Protein AF-A0A662PAE3-F1 (afdb_monomer_lite)

Structure (mmCIF, N/CA/C/O backbone):
data_AF-A0A662PAE3-F1
#
_entry.id   AF-A0A662PAE3-F1
#
loop_
_atom_site.group_PDB
_atom_site.id
_atom_site.type_symbol
_atom_site.label_atom_id
_atom_site.label_alt_id
_atom_site.label_comp_id
_atom_site.label_asym_id
_atom_site.label_entity_id
_atom_site.label_seq_id
_atom_site.pdbx_PDB_ins_code
_atom_site.Cartn_x
_atom_site.Cartn_y
_atom_site.Cartn_z
_atom_site.occupancy
_atom_site.B_iso_or_equiv
_atom_site.auth_seq_id
_atom_site.auth_comp_id
_atom_site.auth_asym_id
_atom_site.auth_atom_id
_atom_site.pdbx_PDB_model_num
ATOM 1 N N . MET A 1 1 ? 29.812 0.039 4.970 1.00 45.56 1 MET A N 1
ATOM 2 C CA . MET A 1 1 ? 30.202 0.426 3.598 1.00 45.56 1 MET A CA 1
ATOM 3 C C . MET A 1 1 ? 29.152 1.401 3.069 1.00 45.56 1 MET A C 1
ATOM 5 O O . MET A 1 1 ? 28.007 0.992 2.907 1.00 45.56 1 MET A O 1
ATOM 9 N N . ARG A 1 2 ? 29.467 2.696 2.926 1.00 52.59 2 ARG A N 1
ATOM 10 C CA . ARG A 1 2 ? 28.547 3.653 2.284 1.00 52.59 2 ARG A CA 1
ATOM 11 C C . ARG A 1 2 ? 28.657 3.409 0.780 1.00 52.59 2 ARG A C 1
ATOM 13 O O . ARG A 1 2 ? 29.761 3.463 0.259 1.00 52.59 2 ARG A O 1
ATOM 20 N N . ARG A 1 3 ? 27.553 3.058 0.115 1.00 61.44 3 ARG A N 1
ATOM 21 C CA . ARG A 1 3 ? 27.520 3.050 -1.353 1.00 61.44 3 ARG A CA 1
ATOM 22 C C . ARG A 1 3 ? 27.627 4.506 -1.789 1.00 61.44 3 ARG A C 1
ATOM 24 O O . ARG A 1 3 ? 26.703 5.274 -1.527 1.00 61.44 3 ARG A O 1
ATOM 31 N N . GLU A 1 4 ? 28.770 4.885 -2.343 1.00 72.62 4 GLU A N 1
ATOM 32 C CA . GLU A 1 4 ? 28.901 6.158 -3.040 1.00 72.62 4 GLU A CA 1
ATOM 33 C C . GLU A 1 4 ? 27.972 6.134 -4.254 1.00 72.62 4 GLU A C 1
ATOM 35 O O . GLU A 1 4 ? 27.795 5.102 -4.903 1.00 72.62 4 GLU A O 1
ATOM 40 N N . VAL A 1 5 ? 27.271 7.243 -4.473 1.00 78.06 5 VAL A N 1
ATOM 41 C CA . VAL A 1 5 ? 26.342 7.386 -5.592 1.00 78.06 5 VAL A CA 1
ATOM 42 C C . VAL A 1 5 ? 27.143 7.943 -6.756 1.00 78.06 5 VAL A C 1
ATOM 44 O O . VAL A 1 5 ? 27.628 9.069 -6.676 1.00 78.06 5 VAL A O 1
ATOM 47 N N . GLU A 1 6 ? 27.281 7.159 -7.820 1.00 79.88 6 GLU A N 1
ATOM 48 C CA . GLU A 1 6 ? 27.882 7.622 -9.068 1.00 79.88 6 GLU A CA 1
ATOM 49 C C . GLU A 1 6 ? 26.914 8.579 -9.773 1.00 79.88 6 GLU A C 1
ATOM 51 O O . GLU A 1 6 ? 25.719 8.302 -9.914 1.00 79.88 6 GLU A O 1
ATOM 56 N N . VAL A 1 7 ? 27.430 9.747 -10.157 1.00 80.75 7 VAL A N 1
ATOM 57 C CA . VAL A 1 7 ? 26.677 10.789 -10.856 1.00 80.75 7 VAL A CA 1
ATOM 58 C C . VAL A 1 7 ? 27.198 10.860 -12.282 1.00 80.75 7 VAL A C 1
ATOM 60 O O . VAL A 1 7 ? 28.364 11.181 -12.499 1.00 80.75 7 VAL A O 1
ATOM 63 N N . GLU A 1 8 ? 26.326 10.594 -13.249 1.00 81.94 8 GLU A N 1
ATOM 64 C CA . GLU A 1 8 ? 26.640 10.718 -14.671 1.00 81.94 8 GLU A CA 1
ATOM 65 C C . GLU A 1 8 ? 25.985 11.964 -15.269 1.00 81.94 8 GLU A C 1
ATOM 67 O O . GLU A 1 8 ? 24.828 12.289 -14.981 1.00 81.94 8 GLU A O 1
ATOM 72 N N . GLN A 1 9 ? 26.723 12.660 -16.135 1.00 80.56 9 GLN A N 1
ATOM 73 C CA . GLN A 1 9 ? 26.170 13.742 -16.936 1.00 80.56 9 GLN A CA 1
ATOM 74 C C . GLN A 1 9 ? 25.287 13.152 -18.039 1.00 80.56 9 GLN A C 1
ATOM 76 O O . GLN A 1 9 ? 25.752 12.398 -18.895 1.00 80.56 9 GLN A O 1
ATOM 81 N N . VAL A 1 10 ? 24.012 13.538 -18.043 1.00 79.12 10 VAL A N 1
ATOM 82 C CA . VAL A 1 10 ? 23.109 13.240 -19.154 1.00 79.12 10 VAL A CA 1
ATOM 83 C C . VAL A 1 10 ? 23.575 14.039 -20.375 1.00 79.12 10 VAL A C 1
ATOM 85 O O . VAL A 1 10 ? 23.521 15.266 -20.375 1.00 79.12 10 VAL A O 1
ATOM 88 N N . THR A 1 11 ? 24.078 13.334 -21.384 1.00 78.06 11 THR A N 1
ATOM 89 C CA . THR A 1 11 ? 24.420 13.853 -22.723 1.00 78.06 11 THR A CA 1
ATOM 90 C C . THR A 1 11 ? 23.307 13.478 -23.708 1.00 78.06 11 THR A C 1
ATOM 92 O O . THR A 1 11 ? 22.369 12.796 -23.303 1.00 78.06 11 THR A O 1
ATOM 95 N N . ASP A 1 12 ? 23.401 13.868 -24.984 1.00 63.06 12 ASP A N 1
ATOM 96 C CA . ASP A 1 12 ? 22.394 13.643 -26.050 1.00 63.06 12 ASP A CA 1
ATOM 97 C C . ASP A 1 12 ? 22.025 12.164 -26.332 1.00 63.06 12 ASP A C 1
ATOM 99 O O . ASP A 1 12 ? 21.319 11.855 -27.291 1.00 63.06 12 ASP A O 1
ATOM 103 N N . LYS A 1 13 ? 22.494 11.222 -25.506 1.00 65.31 13 LYS A N 1
ATOM 104 C CA . LYS A 1 13 ? 22.015 9.841 -25.472 1.00 65.31 13 LYS A CA 1
ATOM 105 C C . LYS A 1 13 ? 20.528 9.821 -25.117 1.00 65.31 13 LYS A C 1
ATOM 107 O O . LYS A 1 13 ? 20.083 10.532 -24.219 1.00 65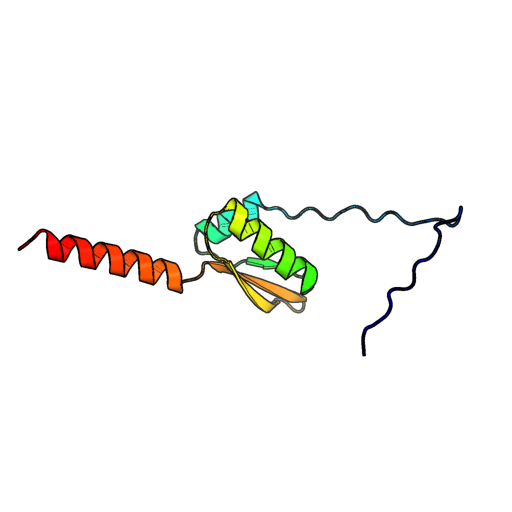.31 13 LYS A O 1
ATOM 112 N N . GLU A 1 14 ? 19.776 8.965 -25.801 1.00 58.94 14 GLU A N 1
ATOM 113 C CA . GLU A 1 14 ? 18.332 8.801 -25.632 1.00 58.94 14 GLU A CA 1
ATOM 114 C C . GLU A 1 14 ? 17.981 8.405 -24.189 1.00 58.94 14 GLU A C 1
ATOM 116 O O . GLU A 1 14 ? 18.008 7.237 -23.798 1.00 58.94 14 GLU A O 1
ATOM 121 N N . VAL A 1 15 ? 17.661 9.399 -23.361 1.00 68.31 15 VAL A N 1
ATOM 122 C CA . VAL A 1 15 ? 17.089 9.162 -22.039 1.00 68.31 15 VAL A CA 1
ATOM 123 C C . VAL A 1 15 ? 15.623 8.815 -22.218 1.00 68.31 15 VAL A C 1
ATOM 125 O O . VAL A 1 15 ? 14.790 9.671 -22.521 1.00 68.31 15 VAL A O 1
ATOM 128 N N . GLU A 1 16 ? 15.282 7.558 -21.959 1.00 71.25 16 GLU A N 1
ATOM 129 C CA . GLU A 1 16 ? 13.888 7.144 -21.876 1.00 71.25 16 GLU A CA 1
ATOM 130 C C . GLU A 1 16 ? 13.239 7.690 -20.597 1.00 71.25 16 GLU A C 1
ATOM 132 O O . GLU A 1 16 ? 13.354 7.134 -19.496 1.00 71.25 16 GLU A O 1
ATOM 137 N N . ILE A 1 17 ? 12.504 8.792 -20.739 1.00 73.62 17 ILE A N 1
ATOM 138 C CA . ILE A 1 17 ? 11.670 9.325 -19.664 1.00 73.62 17 ILE A CA 1
ATOM 139 C C . ILE A 1 17 ? 10.489 8.375 -19.453 1.00 73.62 17 ILE A C 1
ATOM 141 O O . ILE A 1 17 ? 9.510 8.369 -20.198 1.00 73.62 17 ILE A O 1
ATOM 145 N N . ARG A 1 18 ? 10.548 7.580 -18.383 1.00 69.94 18 ARG A N 1
ATOM 146 C CA . ARG A 1 18 ? 9.424 6.723 -17.995 1.00 69.94 18 ARG A CA 1
ATOM 147 C C . ARG A 1 18 ? 8.256 7.563 -17.484 1.00 69.94 18 ARG A C 1
ATOM 149 O O . ARG A 1 18 ? 8.400 8.362 -16.554 1.00 69.94 18 ARG A O 1
ATOM 156 N N . VAL A 1 19 ? 7.069 7.324 -18.040 1.00 65.75 19 VAL A N 1
ATOM 157 C CA . VAL A 1 19 ? 5.826 7.934 -17.557 1.00 65.75 19 VAL A CA 1
ATOM 158 C C . VAL A 1 19 ? 5.580 7.495 -16.115 1.00 65.75 19 VAL A C 1
ATOM 160 O O . VAL A 1 19 ? 5.586 6.305 -15.788 1.00 65.75 19 VAL A O 1
ATOM 163 N N . ARG A 1 20 ? 5.351 8.467 -15.229 1.00 66.56 20 ARG A N 1
ATOM 164 C CA . ARG A 1 20 ? 5.023 8.194 -13.827 1.00 66.56 20 ARG A CA 1
ATOM 165 C C . ARG A 1 20 ? 3.702 7.426 -13.762 1.00 66.56 20 ARG A C 1
ATOM 167 O O . ARG A 1 20 ? 2.649 7.989 -14.054 1.00 66.56 20 ARG A O 1
ATOM 174 N N . ARG A 1 21 ? 3.740 6.161 -13.327 1.00 67.62 21 ARG A N 1
ATOM 175 C CA . ARG A 1 21 ? 2.522 5.421 -12.964 1.00 67.62 21 ARG A CA 1
ATOM 176 C C . ARG A 1 21 ? 1.795 6.179 -11.852 1.00 67.62 21 ARG A C 1
ATOM 178 O O . ARG A 1 21 ? 2.376 6.444 -10.801 1.00 67.62 21 ARG A O 1
ATOM 185 N N . ARG A 1 22 ? 0.529 6.532 -12.086 1.00 83.31 22 ARG A N 1
ATOM 186 C CA . ARG A 1 22 ? -0.348 7.110 -11.061 1.00 83.31 22 ARG A CA 1
ATOM 187 C C . ARG A 1 22 ? -1.109 5.995 -10.356 1.00 83.31 22 ARG A C 1
ATOM 189 O O . ARG A 1 22 ? -1.663 5.116 -11.010 1.00 83.31 22 ARG A O 1
ATOM 196 N N . PHE A 1 23 ? -1.141 6.049 -9.029 1.00 90.44 23 PHE A N 1
ATOM 197 C CA . PHE A 1 23 ? -2.000 5.174 -8.238 1.00 90.44 23 PHE A CA 1
ATOM 198 C C . PHE A 1 23 ? -3.445 5.691 -8.257 1.00 90.44 23 PHE A C 1
ATOM 200 O O . PHE A 1 23 ? -3.646 6.905 -8.161 1.00 90.44 23 PHE A O 1
ATOM 207 N N . PRO A 1 24 ? -4.448 4.801 -8.343 1.00 92.88 24 PRO A N 1
ATOM 208 C CA . PRO A 1 24 ? -5.855 5.172 -8.230 1.00 92.88 24 PRO A CA 1
ATOM 209 C C . PRO A 1 24 ? -6.229 5.396 -6.755 1.00 92.88 24 PRO A C 1
ATOM 211 O O . PRO A 1 24 ? -6.886 4.558 -6.141 1.00 92.88 24 PRO A O 1
ATOM 214 N N . TYR A 1 25 ? -5.762 6.504 -6.170 1.00 94.31 25 TYR A N 1
ATOM 215 C CA . TYR A 1 25 ? -5.892 6.778 -4.732 1.00 94.31 25 TYR A CA 1
ATOM 216 C C . TYR A 1 25 ? -7.334 6.700 -4.239 1.00 94.31 25 TYR A C 1
ATOM 218 O O . TYR A 1 25 ? -7.579 5.998 -3.269 1.00 94.31 25 TYR A O 1
ATOM 226 N N . ASP A 1 26 ? -8.275 7.349 -4.921 1.00 93.62 26 ASP A N 1
ATOM 227 C CA . ASP A 1 26 ? -9.663 7.444 -4.451 1.00 93.62 26 ASP A CA 1
ATOM 228 C C . ASP A 1 26 ? -10.324 6.063 -4.361 1.00 93.62 26 ASP A C 1
ATOM 230 O O . ASP A 1 26 ? -10.990 5.747 -3.379 1.00 93.62 26 ASP A O 1
ATOM 234 N N . LYS A 1 27 ? -10.041 5.187 -5.334 1.00 95.62 27 LYS A N 1
ATOM 235 C CA . LYS A 1 27 ? -10.508 3.796 -5.313 1.00 95.62 27 LYS A CA 1
ATOM 236 C C . LYS A 1 27 ? -9.884 3.012 -4.161 1.00 95.62 27 LYS A C 1
ATOM 238 O O . LYS A 1 27 ? -10.593 2.302 -3.461 1.00 95.62 27 LYS A O 1
ATOM 243 N N . ILE A 1 28 ? -8.569 3.127 -3.968 1.00 96.00 28 ILE A N 1
ATOM 244 C CA . ILE A 1 28 ? -7.873 2.425 -2.879 1.00 96.00 28 ILE A CA 1
ATOM 245 C C . ILE A 1 28 ? -8.418 2.891 -1.526 1.00 96.00 28 ILE A C 1
ATOM 247 O O . ILE A 1 28 ? -8.723 2.063 -0.678 1.00 96.00 28 ILE A O 1
ATOM 251 N N . ILE A 1 29 ? -8.578 4.203 -1.344 1.00 94.31 29 ILE A N 1
ATOM 252 C CA . ILE A 1 29 ? -9.104 4.803 -0.117 1.00 94.31 29 ILE A CA 1
ATOM 253 C C . ILE A 1 29 ? -10.528 4.319 0.146 1.00 94.31 29 ILE A C 1
ATOM 255 O O . ILE A 1 29 ? -10.796 3.869 1.251 1.00 94.31 29 ILE A O 1
ATOM 259 N N . SER A 1 30 ? -11.414 4.349 -0.853 1.00 93.88 30 SER A N 1
ATOM 260 C CA . SER A 1 30 ? -12.796 3.884 -0.695 1.00 93.88 30 SER A CA 1
ATOM 261 C C . SER A 1 30 ? -12.870 2.427 -0.235 1.00 93.88 30 SER A C 1
ATOM 263 O O . SER A 1 30 ? -13.615 2.135 0.695 1.00 93.88 30 SER A O 1
ATOM 265 N N . LEU A 1 31 ? -12.070 1.535 -0.828 1.00 95.56 31 LEU A N 1
ATOM 266 C CA . LEU A 1 31 ? -12.016 0.128 -0.415 1.00 95.56 31 LEU A CA 1
ATOM 267 C C . LEU A 1 31 ? -11.527 -0.000 1.033 1.00 95.56 31 LEU A C 1
ATOM 269 O O . LEU A 1 31 ? -12.151 -0.679 1.842 1.00 95.56 31 LEU A O 1
ATOM 273 N N . LEU A 1 32 ? -10.452 0.709 1.388 1.00 93.38 32 LEU A N 1
ATOM 274 C CA . LEU A 1 32 ? -9.936 0.702 2.758 1.00 93.38 32 LEU A CA 1
ATOM 275 C C 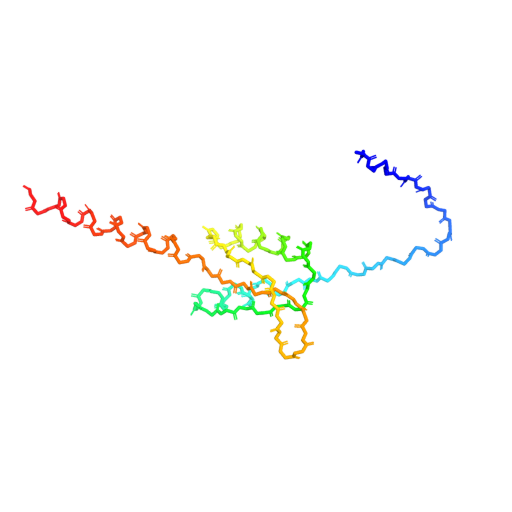. LEU A 1 32 ? -10.984 1.226 3.755 1.00 93.38 32 LEU A C 1
ATOM 277 O O . LEU A 1 32 ? -11.190 0.594 4.786 1.00 93.38 32 LEU A O 1
ATOM 281 N N . MET A 1 33 ? -11.682 2.328 3.446 1.00 88.62 33 MET A N 1
ATOM 282 C CA . MET A 1 33 ? -12.773 2.920 4.255 1.00 88.62 33 MET A CA 1
ATOM 283 C C . MET A 1 33 ? -13.952 1.983 4.476 1.00 88.62 33 MET A C 1
ATOM 285 O O . MET A 1 33 ? -14.562 2.037 5.540 1.00 88.62 33 MET A O 1
ATOM 289 N N . ASN A 1 34 ? -14.196 1.061 3.550 1.00 89.81 34 ASN A N 1
ATOM 290 C CA . ASN A 1 34 ? -15.185 -0.001 3.715 1.00 89.81 34 ASN A CA 1
ATOM 291 C C . ASN A 1 34 ? -14.674 -1.190 4.554 1.00 89.81 34 ASN A C 1
ATOM 293 O O . ASN A 1 34 ? -15.378 -2.186 4.702 1.00 89.81 34 ASN A O 1
ATOM 297 N N . GLY A 1 35 ? -13.450 -1.120 5.085 1.00 88.38 35 GLY A N 1
ATOM 298 C CA . GLY A 1 35 ? -12.805 -2.213 5.815 1.00 88.38 35 GLY A CA 1
ATOM 299 C C . GLY A 1 35 ? -12.220 -3.300 4.910 1.00 88.3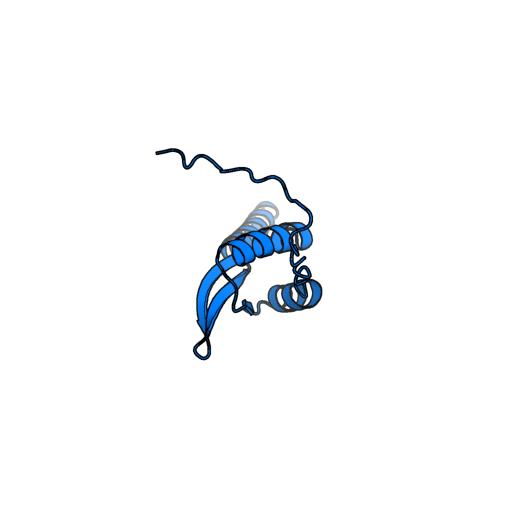8 35 GLY A C 1
ATOM 300 O O . GLY A 1 35 ? -11.785 -4.342 5.401 1.00 88.38 35 GLY A O 1
ATOM 301 N N . GLU A 1 36 ? -12.187 -3.080 3.595 1.00 93.50 36 GLU A N 1
ATOM 302 C CA . GLU A 1 36 ? -11.648 -4.053 2.655 1.00 93.50 36 GLU A CA 1
ATOM 303 C C . GLU A 1 36 ? -10.117 -4.053 2.658 1.00 93.50 36 GLU A C 1
ATOM 305 O O . GLU A 1 36 ? -9.436 -3.096 3.032 1.00 93.50 36 GLU A O 1
ATOM 310 N N . THR A 1 37 ? -9.562 -5.167 2.195 1.00 94.75 37 THR A N 1
ATOM 311 C CA . THR A 1 37 ? -8.123 -5.367 2.054 1.00 94.75 37 THR A CA 1
ATOM 312 C C . THR A 1 37 ? -7.727 -5.225 0.587 1.00 94.75 37 THR A C 1
ATOM 314 O O . THR A 1 37 ? -8.302 -5.876 -0.283 1.00 94.75 37 THR A O 1
ATOM 317 N N . VAL A 1 38 ? -6.721 -4.398 0.291 1.00 97.38 38 VAL A N 1
ATOM 318 C CA . VAL A 1 38 ? -6.324 -4.078 -1.090 1.00 97.38 38 VAL A CA 1
ATOM 319 C C . VAL A 1 38 ? -4.975 -4.707 -1.420 1.00 97.38 38 VAL A C 1
ATOM 321 O O . VAL A 1 38 ? -3.969 -4.364 -0.807 1.00 97.38 38 VAL A O 1
ATOM 324 N N . PHE A 1 39 ? -4.926 -5.582 -2.426 1.00 97.75 39 PHE A N 1
ATOM 325 C CA . PHE A 1 39 ? -3.673 -6.107 -2.977 1.00 97.75 39 PHE A CA 1
ATOM 326 C C . PHE A 1 39 ? -3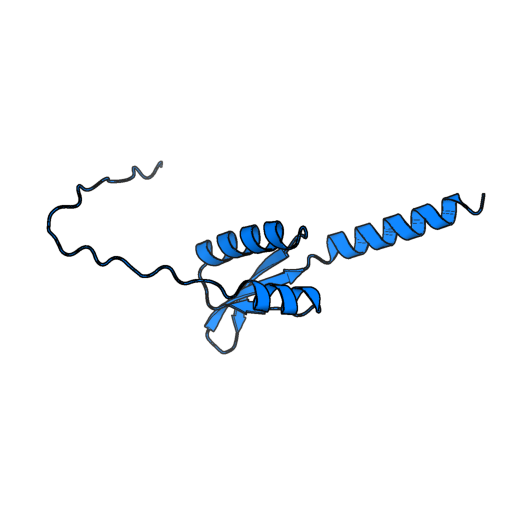.213 -5.296 -4.194 1.00 97.75 39 PHE A C 1
ATOM 328 O O . PHE A 1 39 ? -4.002 -5.007 -5.095 1.00 97.75 39 PHE A O 1
ATOM 335 N N . LEU A 1 40 ? -1.916 -4.988 -4.259 1.00 96.62 40 LEU A N 1
ATOM 336 C CA . LEU A 1 40 ? -1.280 -4.369 -5.420 1.00 96.62 40 LEU A CA 1
ATOM 337 C C . LEU A 1 40 ? 0.034 -5.088 -5.771 1.00 96.62 40 LEU A C 1
ATOM 339 O O . LEU A 1 40 ? 0.894 -5.219 -4.898 1.00 96.62 40 LEU A O 1
ATOM 343 N N . PRO A 1 41 ? 0.245 -5.492 -7.041 1.00 96.19 41 PRO A N 1
ATOM 344 C CA . PRO A 1 41 ? 1.480 -6.130 -7.495 1.00 96.19 41 PRO A CA 1
ATOM 345 C C . PRO A 1 41 ? 2.576 -5.077 -7.713 1.00 96.19 41 PRO A C 1
ATOM 347 O O . PRO A 1 41 ? 2.854 -4.652 -8.837 1.00 96.19 41 PRO A O 1
ATOM 350 N N . ILE A 1 42 ? 3.127 -4.573 -6.611 1.00 95.00 42 ILE A N 1
ATOM 351 C CA . ILE A 1 42 ? 4.112 -3.489 -6.581 1.00 95.00 42 ILE A CA 1
ATOM 352 C C . ILE A 1 42 ? 5.302 -3.852 -5.703 1.00 95.00 42 ILE A C 1
ATOM 354 O O . ILE A 1 42 ? 5.193 -4.669 -4.794 1.00 95.00 42 ILE A O 1
ATOM 358 N N . ASP A 1 43 ? 6.438 -3.205 -5.954 1.00 95.56 43 ASP A N 1
ATOM 359 C CA . ASP A 1 43 ? 7.635 -3.393 -5.143 1.00 95.56 43 ASP A CA 1
ATOM 360 C C . ASP A 1 43 ? 7.535 -2.708 -3.765 1.00 95.56 43 ASP A C 1
ATOM 362 O O . ASP A 1 43 ? 6.646 -1.895 -3.481 1.00 95.56 43 ASP A O 1
ATOM 366 N N . ARG A 1 44 ? 8.513 -2.999 -2.901 1.00 96.00 44 ARG A N 1
ATOM 367 C CA . ARG A 1 44 ? 8.611 -2.440 -1.545 1.00 96.00 44 ARG A CA 1
ATOM 368 C C . ARG A 1 44 ? 8.678 -0.910 -1.518 1.00 96.00 44 ARG A C 1
ATOM 370 O O . ARG A 1 44 ? 8.165 -0.288 -0.584 1.00 96.00 44 ARG A O 1
ATOM 377 N N . LYS A 1 45 ? 9.341 -0.286 -2.496 1.00 95.00 45 LYS A N 1
ATOM 378 C CA . LYS A 1 45 ? 9.543 1.171 -2.537 1.00 95.00 45 LYS A CA 1
ATOM 379 C C . LYS A 1 45 ? 8.229 1.869 -2.876 1.00 95.00 45 LYS A C 1
ATOM 381 O O . LYS A 1 45 ? 7.836 2.807 -2.182 1.00 95.00 45 LYS A O 1
ATOM 386 N N . ALA A 1 46 ? 7.537 1.372 -3.893 1.00 94.19 46 ALA A N 1
ATOM 387 C CA . ALA A 1 46 ? 6.204 1.785 -4.286 1.00 94.19 46 ALA A CA 1
ATOM 388 C C . ALA A 1 46 ? 5.203 1.567 -3.147 1.00 94.19 46 ALA A C 1
ATOM 390 O O . ALA A 1 46 ? 4.450 2.485 -2.829 1.00 94.19 46 ALA A O 1
ATOM 391 N N . ALA A 1 47 ? 5.254 0.416 -2.470 1.00 96.31 47 ALA A N 1
ATOM 392 C CA . ALA A 1 47 ? 4.380 0.129 -1.339 1.00 96.31 47 ALA A CA 1
ATOM 393 C C . ALA A 1 47 ? 4.602 1.094 -0.168 1.00 96.31 47 ALA A C 1
ATOM 395 O O . ALA A 1 47 ? 3.648 1.671 0.356 1.00 96.31 47 ALA A O 1
ATOM 396 N N . SER A 1 48 ? 5.862 1.351 0.203 1.00 96.44 48 SER A N 1
ATOM 397 C CA . SER A 1 48 ? 6.179 2.319 1.257 1.00 96.44 48 SER A CA 1
ATOM 398 C C . SER A 1 48 ? 5.759 3.741 0.887 1.00 96.44 48 SER A C 1
ATOM 400 O O . SER A 1 48 ? 5.370 4.500 1.775 1.00 96.44 48 SER A O 1
ATOM 402 N N . TYR A 1 49 ? 5.894 4.130 -0.382 1.00 95.56 49 TYR A N 1
ATOM 403 C CA . TYR A 1 49 ? 5.453 5.440 -0.850 1.00 95.56 49 TYR A CA 1
ATOM 404 C C . TYR A 1 49 ? 3.929 5.555 -0.783 1.00 95.56 49 TYR A C 1
ATOM 406 O O . TYR A 1 49 ? 3.418 6.503 -0.188 1.00 95.56 49 TYR A O 1
ATOM 414 N N . LEU A 1 50 ? 3.219 4.567 -1.333 1.00 95.62 50 LEU A N 1
ATOM 415 C CA . LEU A 1 50 ? 1.763 4.528 -1.363 1.00 95.62 50 LEU A CA 1
ATOM 416 C C . LEU A 1 50 ? 1.177 4.565 0.049 1.00 95.62 50 LEU A C 1
ATOM 418 O O . LEU A 1 50 ? 0.327 5.407 0.308 1.00 95.62 50 LEU A O 1
ATOM 422 N N . ARG A 1 51 ? 1.693 3.750 0.979 1.00 96.25 51 ARG A N 1
ATOM 423 C CA . ARG A 1 51 ? 1.269 3.752 2.389 1.00 96.25 51 ARG A CA 1
ATOM 424 C C . ARG A 1 51 ? 1.297 5.156 2.992 1.00 96.25 51 ARG A C 1
ATOM 426 O O . ARG A 1 51 ? 0.279 5.632 3.471 1.00 96.25 51 ARG A O 1
ATOM 433 N N . ARG A 1 52 ? 2.427 5.865 2.866 1.00 96.06 52 ARG A N 1
ATOM 434 C CA . ARG A 1 52 ? 2.572 7.239 3.385 1.00 96.06 52 ARG A CA 1
ATOM 435 C C . ARG A 1 52 ? 1.602 8.221 2.727 1.00 96.06 52 ARG A C 1
ATOM 437 O O . ARG A 1 52 ? 1.190 9.186 3.361 1.00 96.06 52 ARG A O 1
ATOM 444 N N . GLN A 1 53 ? 1.294 8.038 1.443 1.00 95.81 53 GLN A N 1
ATOM 445 C CA . GLN A 1 53 ? 0.325 8.885 0.742 1.00 95.81 53 GLN A CA 1
ATOM 446 C C . GLN A 1 53 ? -1.109 8.601 1.189 1.00 95.81 53 GLN A C 1
ATOM 448 O O . GLN A 1 53 ? -1.877 9.545 1.346 1.00 95.81 53 GLN A O 1
ATOM 453 N N . LEU A 1 54 ? -1.459 7.332 1.409 1.00 95.19 54 LEU A N 1
ATOM 454 C CA . LEU A 1 54 ? -2.761 6.936 1.939 1.00 95.19 54 LEU A CA 1
ATOM 455 C C . LEU A 1 54 ? -2.946 7.485 3.354 1.00 95.19 54 LEU A C 1
ATOM 457 O O . LEU A 1 54 ? -3.906 8.205 3.587 1.00 95.19 54 LEU A O 1
ATOM 461 N N . GLU A 1 55 ? -1.982 7.267 4.249 1.00 94.75 55 GLU A N 1
ATOM 462 C CA . GLU A 1 55 ? -2.037 7.767 5.631 1.00 94.75 55 GLU A CA 1
ATOM 463 C C . GLU A 1 55 ? -2.243 9.287 5.685 1.00 94.75 55 GLU A C 1
ATOM 465 O O . GLU A 1 55 ? -3.095 9.781 6.418 1.00 94.75 55 GLU A O 1
ATOM 470 N N . LYS A 1 56 ? -1.528 10.044 4.842 1.00 95.19 56 LYS A N 1
ATOM 471 C CA . LYS A 1 56 ? -1.686 11.504 4.746 1.00 95.19 56 LYS A CA 1
ATOM 472 C C . LYS A 1 56 ? -3.058 11.950 4.248 1.00 95.19 56 LYS A C 1
ATOM 474 O O . LYS A 1 56 ? -3.520 13.010 4.650 1.00 95.19 56 LYS A O 1
ATOM 479 N N . ARG A 1 57 ? -3.659 11.203 3.320 1.00 93.88 57 ARG A N 1
ATOM 480 C CA . ARG A 1 57 ? -4.949 11.554 2.704 1.00 93.88 57 ARG A CA 1
ATOM 481 C C . ARG A 1 57 ? -6.125 11.165 3.585 1.00 93.88 57 ARG A C 1
ATOM 483 O O . ARG A 1 57 ? -7.104 11.893 3.623 1.00 93.88 57 ARG A O 1
ATOM 490 N N . ILE A 1 58 ? -6.020 10.021 4.252 1.00 90.75 58 ILE A N 1
ATOM 491 C CA . ILE A 1 58 ? -7.081 9.479 5.096 1.00 90.75 58 ILE A CA 1
ATOM 492 C C . ILE A 1 58 ? -7.016 10.089 6.505 1.00 90.75 58 ILE A C 1
ATOM 494 O O . ILE A 1 58 ? -8.044 10.256 7.146 1.00 90.75 58 ILE A O 1
ATOM 498 N N . GLY A 1 59 ? -5.819 10.439 6.991 1.00 88.31 59 GLY A N 1
ATOM 499 C CA . GLY A 1 59 ? -5.613 10.825 8.392 1.00 88.31 59 GLY A CA 1
ATOM 500 C C . GLY A 1 59 ? -5.566 9.625 9.346 1.00 88.31 59 GLY A C 1
ATOM 501 O O . GLY A 1 59 ? -5.670 9.787 10.561 1.00 88.31 59 GLY A O 1
ATOM 502 N N . GLU A 1 60 ? -5.391 8.421 8.796 1.00 86.06 60 GLU A N 1
ATOM 503 C CA . GLU A 1 60 ? -5.451 7.145 9.506 1.00 86.06 60 GLU A CA 1
ATOM 504 C C . GLU A 1 60 ? -4.248 6.260 9.184 1.00 86.06 60 GLU A C 1
ATOM 506 O O . GLU A 1 60 ? -3.668 6.351 8.102 1.00 86.06 60 GLU A O 1
ATOM 511 N N . LEU A 1 61 ? -3.874 5.384 10.122 1.00 91.69 61 LEU A N 1
ATOM 512 C CA . LEU A 1 61 ? -2.759 4.457 9.933 1.00 91.69 61 LEU A CA 1
ATOM 513 C C . LEU A 1 61 ? -3.151 3.308 9.002 1.00 91.69 61 LEU A C 1
ATOM 515 O O . LEU A 1 61 ? -4.160 2.631 9.210 1.00 91.69 61 LEU A O 1
ATOM 519 N N . VAL A 1 62 ? -2.299 3.050 8.012 1.00 94.00 62 VAL A N 1
ATOM 520 C CA . VAL A 1 62 ? -2.475 1.965 7.045 1.00 94.00 62 VAL A CA 1
ATOM 521 C C . VAL A 1 62 ? -1.345 0.963 7.230 1.00 94.00 62 VAL A C 1
ATOM 523 O O . VAL A 1 62 ? -0.161 1.298 7.171 1.00 94.00 62 VAL A O 1
ATOM 526 N N . GLU A 1 63 ? -1.707 -0.294 7.430 1.00 94.56 63 GLU A N 1
ATOM 527 C CA . GLU A 1 63 ? -0.763 -1.401 7.476 1.00 94.56 63 GLU A CA 1
ATOM 528 C C . GLU A 1 63 ? -0.459 -1.875 6.055 1.00 94.56 63 GLU A C 1
ATOM 530 O O . GLU A 1 63 ? -1.341 -1.887 5.195 1.00 94.56 63 GLU A O 1
ATOM 535 N N . ALA A 1 64 ? 0.793 -2.261 5.798 1.00 96.19 64 ALA A N 1
ATOM 536 C CA . ALA A 1 64 ? 1.208 -2.803 4.510 1.00 96.19 64 ALA A CA 1
ATOM 537 C C . ALA A 1 64 ? 2.137 -4.005 4.697 1.00 96.19 64 ALA A C 1
ATOM 539 O O . ALA A 1 64 ? 3.166 -3.888 5.368 1.00 96.19 64 ALA A O 1
ATOM 540 N N . TYR A 1 65 ? 1.812 -5.128 4.057 1.00 96.44 65 TYR A N 1
ATOM 541 C CA . TYR A 1 65 ? 2.556 -6.385 4.186 1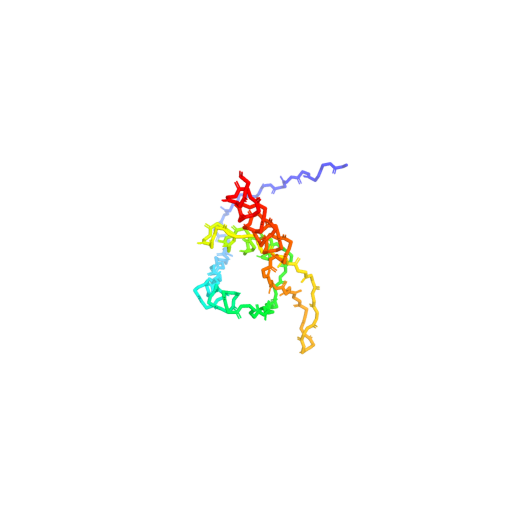.00 96.44 65 TYR A CA 1
ATOM 542 C C . TYR A 1 65 ? 2.889 -6.974 2.816 1.00 96.44 65 TYR A C 1
ATOM 544 O O . TYR A 1 65 ? 2.037 -6.914 1.926 1.00 96.44 65 TYR A O 1
ATOM 552 N N . PRO A 1 66 ? 4.096 -7.538 2.622 1.00 97.38 66 PRO A N 1
ATOM 553 C CA . PRO A 1 66 ? 4.399 -8.283 1.407 1.00 97.38 66 PRO A CA 1
ATOM 554 C C . PRO A 1 66 ? 3.471 -9.497 1.309 1.00 97.38 66 PRO A C 1
ATOM 556 O O . PRO A 1 66 ? 3.183 -10.146 2.315 1.00 97.38 66 PRO A O 1
ATOM 559 N N . ALA A 1 67 ? 2.992 -9.791 0.107 1.00 97.31 67 ALA A N 1
ATOM 560 C CA . ALA A 1 67 ? 2.021 -10.849 -0.127 1.00 97.31 67 ALA A CA 1
ATOM 561 C C . ALA A 1 67 ? 2.140 -11.425 -1.539 1.00 97.31 67 ALA A C 1
ATOM 563 O O . ALA A 1 67 ? 2.622 -10.764 -2.462 1.00 97.31 67 ALA A O 1
ATOM 564 N N . VAL A 1 68 ? 1.622 -12.641 -1.703 1.00 97.44 68 VAL A N 1
ATOM 565 C CA . VAL A 1 68 ? 1.413 -13.275 -3.005 1.00 97.44 68 VAL A CA 1
ATOM 566 C C . VAL A 1 68 ? -0.081 -13.494 -3.193 1.00 97.44 68 VAL A C 1
ATOM 568 O O . VAL A 1 68 ? -0.727 -14.112 -2.349 1.00 97.44 68 VAL A O 1
ATOM 571 N N . TYR A 1 69 ? -0.637 -12.991 -4.292 1.00 96.06 69 TYR A N 1
ATOM 572 C CA . TYR A 1 69 ? -2.053 -13.152 -4.615 1.00 96.06 69 TYR A CA 1
ATOM 573 C C . TYR A 1 69 ? -2.225 -13.481 -6.097 1.00 96.06 69 TYR A C 1
ATOM 575 O O . TYR A 1 69 ? -1.725 -12.764 -6.965 1.00 96.06 69 TYR A O 1
ATOM 583 N N . GLY A 1 70 ? -2.900 -14.597 -6.396 1.00 94.38 70 GLY A N 1
ATOM 584 C CA . GLY A 1 70 ? -3.114 -15.057 -7.774 1.00 94.38 70 GLY A CA 1
ATOM 585 C C . GLY A 1 70 ? -1.815 -15.234 -8.572 1.00 94.38 70 GLY A C 1
ATOM 586 O O . GLY A 1 70 ? -1.754 -14.843 -9.734 1.00 94.38 70 GLY A O 1
ATOM 587 N N . GLY A 1 71 ? -0.753 -15.736 -7.929 1.00 95.88 71 GLY A N 1
ATOM 588 C CA . GLY A 1 71 ? 0.566 -15.933 -8.547 1.00 95.88 71 GLY A CA 1
ATOM 589 C C . GLY A 1 71 ? 1.390 -14.656 -8.756 1.00 95.88 71 GLY A C 1
ATOM 590 O O . GLY A 1 71 ? 2.445 -14.715 -9.379 1.00 95.88 71 GLY A O 1
ATOM 591 N N . LYS A 1 72 ? 0.934 -13.501 -8.256 1.00 96.75 72 LYS A N 1
ATOM 592 C CA . LYS A 1 72 ? 1.657 -12.226 -8.345 1.00 96.75 72 LYS A CA 1
ATOM 593 C C . LYS A 1 72 ? 2.216 -11.839 -6.986 1.00 96.75 72 LYS A C 1
ATOM 595 O O . LYS A 1 72 ? 1.482 -11.850 -5.999 1.00 96.75 72 LYS A O 1
ATOM 600 N N . GLU A 1 73 ? 3.480 -11.439 -6.953 1.00 97.25 73 GLU A N 1
ATOM 601 C CA . GLU A 1 73 ? 4.093 -10.826 -5.776 1.00 97.25 73 GLU A CA 1
ATOM 602 C C . GLU A 1 73 ? 3.711 -9.348 -5.676 1.00 97.25 73 GLU A C 1
ATOM 604 O O . GLU A 1 73 ? 3.589 -8.639 -6.680 1.00 97.25 73 GLU A O 1
ATOM 609 N N . GLY A 1 74 ? 3.504 -8.877 -4.453 1.00 97.75 74 GLY A N 1
ATOM 610 C CA . GLY A 1 74 ? 3.097 -7.507 -4.207 1.00 97.75 74 GLY A CA 1
ATOM 611 C C . GLY A 1 74 ? 2.925 -7.203 -2.733 1.00 97.75 74 GLY A C 1
ATOM 612 O O . GLY A 1 74 ? 3.566 -7.803 -1.872 1.00 97.75 74 GLY A O 1
ATOM 613 N N . TYR A 1 75 ? 2.045 -6.249 -2.452 1.00 98.06 75 TYR A N 1
ATOM 614 C CA . TYR A 1 75 ? 1.727 -5.820 -1.100 1.00 98.06 75 TYR A CA 1
ATOM 615 C C . TYR A 1 75 ? 0.223 -5.747 -0.886 1.00 98.06 75 TYR A C 1
ATOM 617 O O . TYR A 1 75 ? -0.528 -5.308 -1.758 1.00 98.06 75 TYR A O 1
ATOM 625 N N . VAL A 1 76 ? -0.190 -6.152 0.308 1.00 97.69 76 VAL A N 1
ATOM 626 C CA . VAL A 1 76 ? -1.539 -5.981 0.833 1.00 97.69 76 VAL A CA 1
ATOM 627 C C . VAL A 1 76 ? -1.580 -4.757 1.740 1.00 97.69 76 VAL A C 1
ATOM 629 O O . VAL A 1 76 ? -0.673 -4.570 2.547 1.00 97.69 76 VAL A O 1
ATOM 632 N N . PHE A 1 77 ? -2.647 -3.968 1.628 1.00 96.94 77 PHE A N 1
ATOM 633 C CA . PHE A 1 77 ? -2.946 -2.805 2.457 1.00 96.94 77 PHE A CA 1
ATOM 634 C C . PHE A 1 77 ? -4.270 -3.000 3.194 1.00 96.94 77 PHE A C 1
ATOM 636 O O . PHE A 1 77 ? -5.237 -3.478 2.599 1.00 96.94 77 PHE A O 1
ATOM 643 N N . ARG A 1 78 ? -4.319 -2.598 4.465 1.00 94.31 78 ARG A N 1
ATOM 644 C CA . ARG A 1 78 ? -5.535 -2.578 5.297 1.00 94.31 78 ARG A CA 1
ATOM 645 C C . ARG A 1 78 ? -5.437 -1.489 6.366 1.00 94.31 78 ARG A C 1
ATOM 647 O O . ARG A 1 78 ? -4.330 -1.039 6.671 1.00 94.31 78 ARG A O 1
ATOM 654 N N . PHE A 1 79 ? -6.555 -1.077 6.958 1.00 89.56 79 PHE A N 1
ATOM 655 C CA . PHE A 1 79 ? -6.495 -0.196 8.129 1.00 89.56 79 PHE A CA 1
ATOM 656 C C . PHE A 1 79 ? -5.889 -0.880 9.343 1.00 89.56 79 PHE A C 1
ATOM 658 O O . PHE A 1 79 ? -6.020 -2.091 9.521 1.00 89.56 79 PHE A O 1
ATOM 665 N N . SER A 1 80 ? -5.243 -0.083 10.194 1.00 82.31 80 SER A N 1
ATOM 666 C CA . SER A 1 80 ? -4.744 -0.592 11.463 1.00 82.31 80 SER A CA 1
ATOM 667 C C . SER A 1 80 ? -5.879 -0.765 12.473 1.00 82.31 80 SER A C 1
ATOM 669 O O . SER A 1 80 ? -6.466 0.208 12.950 1.00 82.31 80 SER A O 1
ATOM 671 N N . LEU A 1 81 ? -6.138 -2.020 12.843 1.00 71.88 81 LEU A N 1
ATOM 672 C CA . LEU A 1 81 ? -7.095 -2.405 13.890 1.00 71.88 81 LEU A CA 1
ATOM 673 C C . LEU A 1 81 ? -6.729 -1.839 15.268 1.00 71.88 81 LEU A C 1
ATOM 675 O O . LEU A 1 81 ? -7.608 -1.589 16.087 1.00 71.88 81 LEU A O 1
ATOM 679 N N . VAL A 1 82 ? -5.438 -1.613 15.531 1.00 66.81 82 VAL A N 1
ATOM 680 C CA . VAL A 1 82 ? -4.951 -1.137 16.836 1.00 66.81 82 VAL A CA 1
ATOM 681 C C . VAL A 1 82 ? -5.545 0.225 17.190 1.00 66.81 82 VAL A C 1
ATOM 683 O O . VAL A 1 82 ? -5.941 0.442 18.333 1.00 66.81 82 VAL A O 1
ATOM 686 N N . ARG A 1 83 ? -5.659 1.138 16.218 1.00 63.16 83 ARG A N 1
ATOM 687 C CA . ARG A 1 83 ? -6.245 2.459 16.467 1.00 63.16 83 ARG A CA 1
ATOM 688 C C . ARG A 1 83 ? -7.762 2.390 16.639 1.00 63.16 83 ARG A C 1
ATOM 690 O O . ARG A 1 83 ? -8.278 3.028 17.546 1.00 63.16 83 ARG A O 1
ATOM 697 N N . GLN A 1 84 ? -8.445 1.555 15.852 1.00 66.56 84 GLN A N 1
ATOM 698 C CA . GLN A 1 84 ? -9.885 1.319 16.009 1.00 66.56 84 GLN A CA 1
ATOM 699 C C . GLN A 1 84 ? -10.213 0.811 17.422 1.00 66.56 84 GLN A C 1
ATOM 701 O O . GLN A 1 84 ? -11.133 1.319 18.055 1.00 66.56 84 GLN A O 1
ATOM 706 N N . LEU A 1 85 ? -9.410 -0.117 17.959 1.00 67.38 85 LEU A N 1
ATOM 707 C CA . LEU A 1 85 ? -9.542 -0.568 19.348 1.00 67.38 85 LEU A CA 1
ATOM 708 C C . LEU A 1 85 ? -9.270 0.551 20.364 1.00 67.38 85 LEU A C 1
ATOM 710 O O . LEU A 1 85 ? -10.017 0.689 21.328 1.00 67.38 85 LEU A O 1
ATOM 714 N N . MET A 1 86 ? -8.219 1.356 20.164 1.00 67.56 86 MET A N 1
ATOM 715 C CA . MET A 1 86 ? -7.909 2.475 21.065 1.00 67.56 86 MET A CA 1
ATOM 716 C C . MET A 1 86 ? -9.018 3.529 21.104 1.00 67.56 86 MET A C 1
ATOM 718 O O . MET A 1 86 ? -9.263 4.105 22.164 1.00 67.56 86 MET A O 1
ATOM 722 N N . ASP A 1 87 ? -9.676 3.794 19.977 1.00 67.56 87 ASP A N 1
ATOM 723 C CA . ASP A 1 87 ? -10.785 4.741 19.927 1.00 67.56 87 ASP A CA 1
ATOM 724 C C . ASP A 1 87 ? -11.998 4.189 20.687 1.00 67.56 87 ASP A C 1
ATOM 726 O O . ASP A 1 87 ? -12.512 4.890 21.557 1.00 67.56 87 ASP A O 1
ATOM 730 N N . VAL A 1 88 ? -12.380 2.921 20.484 1.00 73.88 88 VAL A N 1
ATOM 731 C CA . VAL A 1 88 ? -13.465 2.269 21.250 1.00 73.88 88 VAL A CA 1
ATOM 732 C C . VAL A 1 88 ? -13.205 2.329 22.760 1.00 73.88 88 VAL A C 1
ATOM 734 O O . VAL A 1 88 ? -14.050 2.822 23.504 1.00 73.88 88 VAL A O 1
ATOM 737 N N . MET A 1 89 ? -12.005 1.951 23.215 1.00 72.81 89 MET A N 1
ATOM 738 C CA . MET A 1 89 ? -11.655 2.004 24.644 1.00 72.81 89 MET A CA 1
ATOM 739 C C . MET A 1 89 ? -11.732 3.425 25.234 1.00 72.81 89 MET A C 1
ATOM 741 O O . MET A 1 89 ? -12.077 3.604 26.402 1.00 72.81 89 MET A O 1
ATOM 745 N N . ARG A 1 90 ? -11.402 4.463 24.449 1.00 71.06 90 ARG A N 1
ATOM 746 C CA . ARG A 1 90 ? -11.506 5.867 24.889 1.00 71.06 90 ARG A CA 1
ATOM 747 C C . ARG A 1 90 ? -12.949 6.338 25.021 1.00 71.06 90 ARG A C 1
ATOM 749 O O . ARG A 1 90 ? -13.206 7.204 25.856 1.00 71.06 90 ARG A O 1
ATOM 756 N N . TYR A 1 91 ? -13.853 5.832 24.184 1.00 69.06 91 TYR A N 1
ATOM 757 C CA . TYR A 1 91 ? -15.278 6.136 24.285 1.00 69.06 91 TYR A CA 1
ATOM 758 C C . TYR A 1 91 ? -15.885 5.487 25.534 1.00 69.06 91 TYR A C 1
ATOM 760 O O . TYR A 1 91 ? -16.463 6.207 26.347 1.00 69.06 91 TYR A O 1
ATOM 768 N N . GLU A 1 92 ? -15.643 4.193 25.760 1.00 69.44 92 GLU A N 1
ATOM 769 C CA . GLU A 1 92 ? -16.132 3.476 26.953 1.00 69.44 92 GLU A CA 1
ATOM 770 C C . GLU A 1 92 ? -15.617 4.107 28.261 1.00 69.44 92 GLU A C 1
ATOM 772 O O . GLU A 1 92 ? -16.363 4.289 29.222 1.00 69.44 92 GLU A O 1
ATOM 777 N N . GLY A 1 93 ? -14.354 4.546 28.292 1.00 63.56 93 GLY A N 1
ATOM 778 C CA . GLY A 1 93 ? -13.782 5.220 29.462 1.00 63.56 93 GLY A CA 1
ATOM 779 C C . GLY A 1 93 ? -14.380 6.599 29.783 1.00 63.56 93 GLY A C 1
ATOM 780 O O . GLY A 1 93 ? -14.200 7.080 30.900 1.00 63.56 93 GLY A O 1
ATOM 781 N N . ARG A 1 94 ? -15.068 7.254 28.834 1.00 60.94 94 ARG A N 1
ATOM 782 C CA . ARG A 1 94 ? -15.737 8.555 29.047 1.00 60.94 94 ARG A CA 1
ATOM 783 C C . ARG A 1 94 ? -17.183 8.416 29.496 1.00 60.94 94 ARG A C 1
ATOM 785 O O . ARG A 1 94 ? -17.660 9.303 30.198 1.00 60.94 94 ARG A O 1
ATOM 792 N N .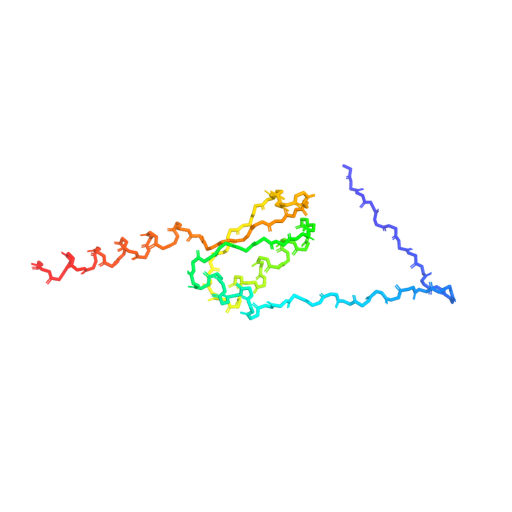 GLU A 1 95 ? -17.874 7.361 29.078 1.00 57.41 95 GLU A N 1
ATOM 793 C CA . GLU A 1 95 ? -19.233 7.078 29.551 1.00 57.41 95 GLU A CA 1
ATOM 794 C C . GLU A 1 95 ? -19.213 6.702 31.035 1.00 57.41 95 GLU A C 1
ATOM 796 O O . GLU A 1 95 ? -19.955 7.295 31.812 1.00 57.41 95 GLU A O 1
ATOM 801 N N . ASN A 1 96 ? -18.238 5.894 31.463 1.00 57.81 96 ASN A N 1
ATOM 802 C CA . ASN A 1 96 ? -18.064 5.527 32.874 1.00 57.81 96 ASN A CA 1
ATOM 803 C C . ASN A 1 96 ? -17.704 6.699 33.814 1.00 57.81 96 ASN A C 1
ATOM 805 O O . ASN A 1 96 ? -17.800 6.546 35.021 1.00 57.81 96 ASN A O 1
ATOM 809 N N . GLN A 1 97 ? -17.279 7.861 33.301 1.00 56.19 97 GLN A N 1
ATOM 810 C CA . GLN A 1 97 ? -16.971 9.054 34.119 1.00 56.19 97 GLN A CA 1
ATOM 811 C C . GLN A 1 97 ? -18.146 10.035 34.242 1.00 56.19 97 GLN A C 1
ATOM 813 O O . GLN A 1 97 ? -18.004 11.083 34.866 1.00 56.19 97 GLN A O 1
ATOM 818 N N . ARG A 1 98 ? -19.276 9.760 33.580 1.00 58.28 98 ARG A N 1
ATOM 819 C CA . ARG A 1 98 ? -20.483 10.601 33.631 1.00 58.28 98 ARG A CA 1
ATOM 820 C C . ARG A 1 98 ? -21.572 10.036 34.543 1.00 58.28 98 ARG A C 1
ATOM 822 O O . ARG A 1 98 ? -22.577 10.714 34.734 1.00 58.28 98 ARG A O 1
ATOM 829 N N . GLU A 1 99 ? -21.384 8.822 35.053 1.00 54.44 99 GLU A N 1
ATOM 830 C CA . GLU A 1 99 ? -22.325 8.140 35.952 1.00 54.44 99 GLU A CA 1
ATOM 831 C C . GLU A 1 99 ? -21.914 8.195 37.439 1.00 54.44 99 GLU A C 1
ATOM 833 O O . GLU A 1 99 ? -22.682 7.728 38.278 1.00 54.44 99 GLU A O 1
ATOM 838 N N . ASP A 1 100 ? -20.777 8.827 37.764 1.00 46.19 100 ASP A N 1
ATOM 839 C CA . ASP A 1 100 ? -20.333 9.168 39.131 1.00 46.19 100 ASP A CA 1
ATOM 840 C C . ASP A 1 100 ? -20.541 10.666 39.435 1.00 46.19 100 ASP A C 1
ATOM 842 O O . ASP A 1 100 ? -20.850 11.005 40.603 1.00 46.19 100 ASP A O 1
#

Radius of gyration: 20.61 Å; chains: 1; bounding box: 52×30×65 Å

Secondary structure (DSSP, 8-state):
-----------SS-------PPP-HHHHHHHHHTT--EEE---HHHHHHHHHHHHHHHSS-EEEEEEEETTEEEEEEEE-HHHHHHHHHHHHHHHTTS--

pLDDT: mean 83.03, std 14.82, range [45.56, 98.06]

Foldseek 3Di:
DDPDDDDDDDDPPDDPDDDDDDDPLVVVLVCQVVQHKDWDLDDPVVQVVSQVVNCVVVVFHKDKDWDADPNGTTIIIHGDVVVVVVVVVVVVVVVVVVVD

Sequence (100 aa):
MRREVEVEQVTDKEVEIRVRRRFPYDKIISLLMNGETVFLPIDRKAASYLRRQLEKRIGELVEAYPAVYGGKEGYVFRFSLVRQLMDVMRYEGRENQRED